Protein AF-A0A7Y0R0W7-F1 (afdb_monomer_lite)

pLDDT: mean 93.33, std 4.39, range [67.12, 98.31]

Organism: Vibrio alginolyticus (NCBI:txid663)

Sequence (126 aa):
GLKTFTANTIAANGDDEQTRADIAYAFEEAVCATLAIKCKRALEQTGMKRIVIAGGVSANRRLRAELEKLAKKIGGEVYYPRTEFCTDNGAMIAYAGMQRLKNGEVADMSVEARPRWPIDQLTPIA

Structure (mmCIF, N/CA/C/O backbone):
data_AF-A0A7Y0R0W7-F1
#
_entry.id   AF-A0A7Y0R0W7-F1
#
loop_
_atom_site.group_PDB
_atom_site.id
_atom_site.type_symbol
_atom_site.label_atom_id
_atom_site.label_alt_id
_atom_site.label_comp_id
_atom_site.label_asym_id
_atom_site.label_entity_id
_atom_site.label_seq_id
_atom_site.pdbx_PDB_ins_code
_atom_site.Cartn_x
_atom_site.Cartn_y
_atom_site.Cartn_z
_atom_site.occupancy
_atom_site.B_iso_or_equiv
_atom_site.auth_seq_id
_atom_site.auth_comp_id
_atom_site.auth_asym_id
_atom_site.auth_atom_id
_atom_site.pdbx_PDB_model_num
ATOM 1 N N . GLY A 1 1 ? 2.418 8.600 -16.067 1.00 91.62 1 GLY A N 1
ATOM 2 C CA . GLY A 1 1 ? 3.516 8.993 -15.164 1.00 91.62 1 GLY A CA 1
ATOM 3 C C . GLY A 1 1 ? 4.546 7.890 -15.115 1.00 91.62 1 GLY A C 1
ATOM 4 O O . GLY A 1 1 ? 5.102 7.588 -16.157 1.00 91.62 1 GLY A O 1
ATOM 5 N N . LEU A 1 2 ? 4.727 7.230 -13.965 1.00 95.38 2 LEU A N 1
ATOM 6 C CA . LEU A 1 2 ? 5.771 6.210 -13.781 1.00 95.38 2 LEU A CA 1
ATOM 7 C C . LEU A 1 2 ? 5.723 5.080 -14.822 1.00 95.38 2 LEU A C 1
ATOM 9 O O . LEU A 1 2 ? 6.714 4.847 -15.491 1.00 95.38 2 LEU A O 1
ATOM 13 N N . LYS A 1 3 ? 4.556 4.458 -15.046 1.00 95.50 3 LYS A N 1
ATOM 14 C CA . LYS A 1 3 ? 4.403 3.395 -16.062 1.00 95.50 3 LYS A CA 1
ATOM 15 C C . LYS A 1 3 ? 4.783 3.857 -17.475 1.00 95.50 3 LYS A C 1
ATOM 17 O O . LYS A 1 3 ? 5.425 3.120 -18.206 1.00 95.50 3 LYS A O 1
ATOM 22 N N . THR A 1 4 ? 4.395 5.081 -17.839 1.00 97.31 4 THR A N 1
ATOM 23 C CA . THR A 1 4 ? 4.735 5.696 -19.133 1.00 97.31 4 THR A CA 1
ATOM 24 C C . THR A 1 4 ? 6.238 5.913 -19.255 1.00 97.31 4 THR A C 1
ATOM 26 O O . THR A 1 4 ? 6.820 5.587 -20.278 1.00 97.31 4 THR A O 1
ATOM 29 N N . PHE A 1 5 ? 6.868 6.429 -18.196 1.00 97.00 5 PHE A N 1
ATOM 30 C CA . PHE A 1 5 ? 8.310 6.634 -18.167 1.00 97.00 5 PHE A CA 1
ATOM 31 C C . PHE A 1 5 ? 9.051 5.301 -18.293 1.00 97.00 5 PHE A C 1
ATOM 33 O O . PHE A 1 5 ? 9.889 5.173 -19.169 1.00 97.00 5 PHE A O 1
ATOM 40 N N . THR A 1 6 ? 8.663 4.285 -17.518 1.00 97.31 6 THR A N 1
ATOM 41 C CA . THR A 1 6 ? 9.232 2.933 -17.610 1.00 97.31 6 THR A CA 1
ATOM 42 C C . THR A 1 6 ? 9.080 2.335 -19.006 1.00 97.31 6 THR A C 1
ATOM 44 O O . THR A 1 6 ? 10.047 1.800 -19.531 1.00 97.31 6 THR A O 1
ATOM 47 N N . ALA A 1 7 ? 7.909 2.463 -19.640 1.00 97.12 7 ALA A N 1
ATOM 48 C CA . ALA A 1 7 ? 7.701 1.987 -21.008 1.00 97.12 7 ALA A CA 1
ATOM 49 C C . ALA A 1 7 ? 8.632 2.690 -22.012 1.00 97.12 7 ALA A C 1
ATOM 51 O O . ALA A 1 7 ? 9.240 2.029 -22.851 1.00 97.12 7 ALA A O 1
ATOM 52 N N . ASN A 1 8 ? 8.800 4.010 -21.885 1.00 97.81 8 ASN A N 1
ATOM 53 C CA . ASN A 1 8 ? 9.728 4.771 -22.720 1.00 97.81 8 ASN A CA 1
ATOM 54 C C . ASN A 1 8 ? 11.190 4.382 -22.455 1.00 97.81 8 ASN A C 1
ATOM 56 O O . ASN A 1 8 ? 11.967 4.285 -23.397 1.00 97.81 8 ASN A O 1
ATOM 60 N N . THR A 1 9 ? 11.569 4.134 -21.196 1.00 97.38 9 THR A N 1
ATOM 61 C CA . THR A 1 9 ? 12.913 3.661 -20.837 1.00 97.38 9 THR A CA 1
ATOM 62 C C . THR A 1 9 ? 13.199 2.301 -21.462 1.00 97.38 9 THR A C 1
ATOM 64 O O . THR A 1 9 ? 14.273 2.127 -22.022 1.00 97.38 9 THR A O 1
ATOM 67 N N . ILE A 1 10 ? 12.241 1.370 -21.433 1.00 97.25 10 ILE A N 1
ATOM 68 C CA . ILE A 1 10 ? 12.378 0.066 -22.097 1.00 97.25 10 ILE A CA 1
ATOM 69 C C . ILE A 1 10 ? 12.574 0.256 -23.606 1.00 97.25 10 ILE A C 1
ATOM 71 O O . ILE A 1 10 ? 13.505 -0.300 -24.170 1.00 97.25 10 ILE A O 1
ATOM 75 N N . ALA A 1 11 ? 11.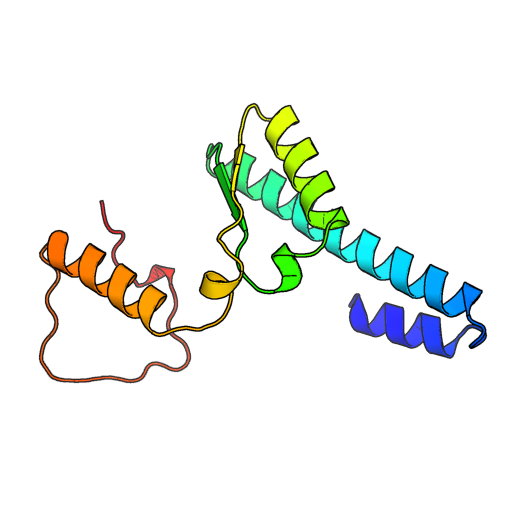749 1.085 -24.252 1.00 97.19 11 ALA A N 1
ATOM 76 C CA . ALA A 1 11 ? 11.836 1.317 -25.695 1.00 97.19 11 ALA A CA 1
ATOM 77 C C . ALA A 1 11 ? 13.130 2.030 -26.141 1.00 97.19 11 ALA A C 1
ATOM 79 O O . ALA A 1 11 ? 13.517 1.919 -27.302 1.00 97.19 11 ALA A O 1
ATOM 80 N N . ALA A 1 12 ? 13.772 2.786 -25.246 1.00 97.38 12 ALA A N 1
ATOM 81 C CA . ALA A 1 12 ? 14.965 3.580 -25.540 1.00 97.38 12 ALA A CA 1
ATOM 82 C C . ALA A 1 12 ? 16.297 2.869 -25.232 1.00 97.38 12 ALA A C 1
ATOM 84 O O . ALA A 1 12 ? 17.349 3.439 -25.513 1.00 97.38 12 ALA A O 1
ATOM 85 N N . ASN A 1 13 ? 16.276 1.673 -24.637 1.00 96.50 13 ASN A N 1
ATOM 86 C CA . ASN A 1 13 ? 17.476 0.928 -24.243 1.00 96.50 13 ASN A CA 1
ATOM 87 C C . ASN A 1 13 ? 17.504 -0.474 -24.883 1.00 96.50 13 ASN A C 1
ATOM 89 O O . ASN A 1 13 ? 16.570 -0.869 -25.578 1.00 96.50 13 ASN A O 1
ATOM 93 N N . GLY A 1 14 ? 18.603 -1.208 -24.680 1.00 93.38 14 GLY A N 1
ATOM 94 C CA . GLY A 1 14 ? 18.726 -2.603 -25.117 1.00 93.38 14 GLY A CA 1
ATOM 95 C C . GLY A 1 14 ? 17.792 -3.557 -24.359 1.00 93.38 14 GLY A C 1
ATOM 96 O O . GLY A 1 14 ? 17.248 -3.210 -23.314 1.00 93.38 14 GLY A O 1
ATOM 97 N N . ASP A 1 15 ? 17.625 -4.774 -24.880 1.00 95.00 15 ASP A N 1
ATOM 98 C CA . ASP A 1 15 ? 16.780 -5.830 -24.283 1.00 95.00 15 ASP A CA 1
ATOM 99 C C . ASP A 1 15 ? 17.609 -6.983 -23.681 1.00 95.00 15 ASP A C 1
ATOM 101 O O . ASP A 1 15 ? 17.170 -8.131 -23.596 1.00 95.00 15 ASP A O 1
ATOM 105 N N . ASP A 1 16 ? 18.851 -6.701 -23.282 1.00 97.88 16 ASP A N 1
ATOM 106 C CA . ASP A 1 16 ? 19.672 -7.673 -22.566 1.00 97.88 16 ASP A CA 1
ATOM 107 C C . ASP A 1 16 ? 19.210 -7.842 -21.105 1.00 97.88 16 ASP A C 1
ATOM 109 O O . ASP A 1 16 ? 18.492 -7.015 -20.534 1.00 97.88 16 ASP A O 1
ATOM 113 N N . GLU A 1 17 ? 19.617 -8.952 -20.489 1.00 98.06 17 GLU A N 1
ATOM 114 C CA . GLU A 1 17 ? 19.186 -9.326 -19.139 1.00 98.06 17 GLU A CA 1
ATOM 115 C C . GLU A 1 17 ? 19.561 -8.280 -18.079 1.00 98.06 17 GLU A C 1
ATOM 117 O O . GLU A 1 17 ? 18.750 -7.992 -17.195 1.00 98.06 17 GLU A O 1
ATOM 122 N N . GLN A 1 18 ? 20.745 -7.669 -18.194 1.00 98.12 18 GLN A N 1
ATOM 123 C CA . GLN A 1 18 ? 21.215 -6.662 -17.246 1.00 98.12 18 GLN A CA 1
ATOM 124 C C . GLN A 1 18 ? 20.379 -5.387 -17.362 1.00 98.12 18 GLN A C 1
ATOM 126 O O . GLN A 1 18 ? 19.861 -4.900 -16.356 1.00 98.12 18 GLN A O 1
ATOM 131 N N . THR A 1 19 ? 20.145 -4.906 -18.585 1.00 98.06 19 THR A N 1
ATOM 132 C CA . THR A 1 19 ? 19.290 -3.736 -18.819 1.00 98.06 19 THR A CA 1
ATOM 133 C C . THR A 1 19 ? 17.875 -3.952 -18.270 1.00 98.06 19 THR A C 1
ATOM 135 O O . THR A 1 19 ? 17.314 -3.073 -17.608 1.00 98.06 19 THR A O 1
ATOM 138 N N . ARG A 1 20 ? 17.293 -5.143 -18.464 1.00 98.00 20 ARG A N 1
ATOM 139 C CA . ARG A 1 20 ? 15.973 -5.485 -17.903 1.00 98.00 20 ARG A CA 1
ATOM 140 C C . ARG A 1 20 ? 15.977 -5.489 -16.374 1.00 98.00 20 ARG A C 1
ATOM 142 O O . ARG A 1 20 ? 15.022 -4.990 -15.770 1.00 98.00 20 ARG A O 1
ATOM 149 N N . ALA A 1 21 ? 17.024 -6.034 -15.755 1.00 98.31 21 ALA A N 1
ATOM 150 C CA . ALA A 1 21 ? 17.176 -6.056 -14.304 1.00 98.31 21 ALA A CA 1
ATOM 151 C C . ALA A 1 21 ? 17.290 -4.637 -13.724 1.00 98.31 21 ALA A C 1
ATOM 153 O O . ALA A 1 21 ? 16.599 -4.321 -12.752 1.00 98.31 21 ALA A O 1
ATOM 154 N N . ASP A 1 22 ? 18.072 -3.764 -14.360 1.00 98.31 22 ASP A N 1
ATOM 155 C CA . ASP A 1 22 ? 18.271 -2.380 -13.923 1.00 98.31 22 ASP A CA 1
ATOM 156 C C . ASP A 1 22 ? 16.981 -1.558 -14.021 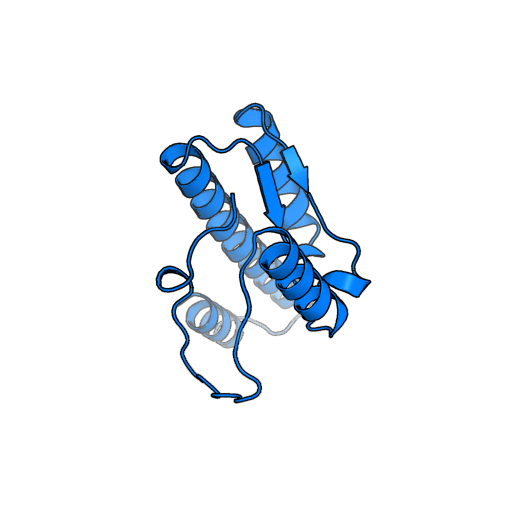1.00 98.31 22 ASP A C 1
ATOM 158 O O . ASP A 1 22 ? 16.610 -0.847 -13.080 1.00 98.31 22 ASP A O 1
ATOM 162 N N . ILE A 1 23 ? 16.231 -1.707 -15.118 1.00 98.19 23 ILE A N 1
ATOM 163 C CA . ILE A 1 23 ? 14.932 -1.039 -15.281 1.00 98.19 23 ILE A CA 1
ATOM 164 C C . ILE A 1 23 ? 13.923 -1.548 -14.241 1.00 98.19 23 ILE A C 1
ATOM 166 O O . ILE A 1 23 ? 13.199 -0.746 -13.640 1.00 98.19 23 ILE A O 1
ATOM 170 N N . ALA A 1 24 ? 13.865 -2.863 -14.005 1.00 97.62 24 ALA A N 1
ATOM 171 C CA . ALA A 1 24 ? 12.969 -3.453 -13.011 1.00 97.62 24 ALA A CA 1
ATOM 172 C C . ALA A 1 24 ? 13.301 -2.974 -11.590 1.00 97.62 24 ALA A C 1
ATOM 174 O O . ALA A 1 24 ? 12.396 -2.597 -10.838 1.00 97.62 24 ALA A O 1
ATOM 175 N N . TYR A 1 25 ? 14.590 -2.927 -11.249 1.00 97.75 25 TYR A N 1
ATOM 176 C CA . TYR A 1 25 ? 15.085 -2.400 -9.982 1.00 97.75 25 TYR A CA 1
ATOM 177 C C . TYR A 1 25 ? 14.687 -0.933 -9.793 1.00 97.75 25 TYR A C 1
ATOM 179 O O . TYR A 1 25 ? 14.080 -0.583 -8.777 1.00 97.75 25 TYR A O 1
ATOM 187 N N . ALA A 1 26 ? 14.971 -0.081 -10.783 1.00 97.62 26 ALA A N 1
ATOM 188 C CA . ALA A 1 26 ? 14.669 1.346 -10.715 1.00 97.62 26 ALA A CA 1
ATOM 189 C C . ALA A 1 26 ? 13.158 1.600 -10.583 1.00 97.62 26 ALA A C 1
ATOM 191 O O . ALA A 1 26 ? 12.722 2.483 -9.838 1.00 97.62 26 ALA A O 1
ATOM 192 N N . PHE A 1 27 ? 12.334 0.795 -11.262 1.00 97.75 27 PHE A N 1
ATOM 193 C CA . PHE A 1 27 ? 10.884 0.851 -11.111 1.00 97.75 27 PHE A CA 1
ATOM 194 C C . PHE A 1 27 ? 10.434 0.459 -9.697 1.00 97.75 27 PHE A C 1
ATOM 196 O O . PHE A 1 27 ? 9.667 1.201 -9.076 1.00 97.75 27 PHE A O 1
ATOM 203 N N . GLU A 1 28 ? 10.906 -0.678 -9.174 1.00 97.81 28 GLU A N 1
ATOM 204 C CA . GLU A 1 28 ? 10.573 -1.141 -7.822 1.00 97.81 28 GLU A CA 1
ATOM 205 C C . GLU A 1 28 ? 10.984 -0.105 -6.768 1.00 97.81 28 GLU A C 1
ATOM 207 O O . GLU A 1 28 ? 10.198 0.223 -5.874 1.00 97.81 28 GLU A O 1
ATOM 212 N N . GLU A 1 29 ? 12.185 0.455 -6.902 1.00 97.19 29 GLU A N 1
ATOM 213 C CA . GLU A 1 29 ? 12.705 1.515 -6.046 1.00 97.19 29 GLU A CA 1
ATOM 214 C C . GLU A 1 29 ? 11.800 2.746 -6.042 1.00 97.19 29 GLU A C 1
ATOM 216 O O . GLU A 1 29 ? 11.372 3.190 -4.972 1.00 97.19 29 GLU A O 1
ATOM 221 N N . ALA A 1 30 ? 11.450 3.260 -7.223 1.00 96.88 30 ALA A N 1
ATOM 222 C CA . ALA A 1 30 ? 10.599 4.436 -7.354 1.00 96.88 30 ALA A CA 1
ATOM 223 C C . ALA A 1 30 ? 9.207 4.213 -6.737 1.00 96.88 30 ALA A C 1
ATOM 225 O O . ALA A 1 30 ? 8.680 5.098 -6.048 1.00 96.88 30 ALA A O 1
ATOM 226 N N . VAL A 1 31 ? 8.614 3.029 -6.941 1.00 96.31 31 VAL A N 1
ATOM 227 C CA . VAL A 1 31 ? 7.326 2.657 -6.334 1.00 96.31 31 VAL A CA 1
ATOM 228 C C . VAL A 1 31 ? 7.445 2.590 -4.812 1.00 96.31 31 VAL A C 1
ATOM 230 O O . VAL A 1 31 ? 6.660 3.240 -4.114 1.00 96.31 31 VAL A O 1
ATOM 233 N N . CYS A 1 32 ? 8.425 1.848 -4.289 1.00 96.56 32 CYS A N 1
ATOM 234 C CA . CYS A 1 32 ? 8.597 1.650 -2.849 1.00 96.56 32 CYS A CA 1
ATOM 235 C C . CYS A 1 32 ? 8.876 2.970 -2.124 1.00 96.56 32 CYS A C 1
ATOM 237 O O . CYS A 1 32 ? 8.226 3.263 -1.119 1.00 96.56 32 CYS A O 1
ATOM 239 N N . ALA A 1 33 ? 9.772 3.802 -2.663 1.00 95.44 33 ALA A N 1
ATOM 240 C CA . ALA A 1 33 ? 10.093 5.109 -2.097 1.00 95.44 33 ALA A CA 1
ATOM 241 C C . ALA A 1 33 ? 8.865 6.032 -2.071 1.00 95.44 33 ALA A C 1
ATOM 243 O O . ALA A 1 33 ? 8.578 6.672 -1.056 1.00 95.44 33 ALA A O 1
ATOM 244 N N . THR A 1 34 ? 8.086 6.059 -3.158 1.00 96.12 34 THR A N 1
ATOM 245 C CA . THR A 1 34 ? 6.860 6.867 -3.232 1.00 96.12 34 THR A CA 1
ATOM 246 C C . THR A 1 34 ? 5.835 6.432 -2.184 1.00 96.12 34 THR A C 1
ATOM 248 O O . THR A 1 34 ? 5.238 7.284 -1.519 1.00 96.12 34 THR A O 1
ATOM 251 N N . LEU A 1 35 ? 5.626 5.122 -2.021 1.00 95.56 35 LEU A N 1
ATOM 252 C CA . LEU A 1 35 ? 4.713 4.580 -1.012 1.00 95.56 35 LEU A CA 1
ATOM 253 C C . LEU A 1 35 ? 5.189 4.921 0.404 1.00 95.56 35 LEU A C 1
ATOM 255 O O . LEU A 1 35 ? 4.406 5.459 1.185 1.00 95.56 35 LEU A O 1
ATOM 259 N N . ALA A 1 36 ? 6.472 4.711 0.708 1.00 94.81 36 ALA A N 1
ATOM 260 C CA . ALA A 1 36 ? 7.043 5.020 2.017 1.00 94.81 36 ALA A CA 1
ATOM 261 C C . ALA A 1 36 ? 6.896 6.509 2.385 1.00 94.81 36 ALA A C 1
ATOM 263 O O . ALA A 1 36 ? 6.484 6.830 3.500 1.00 94.81 36 ALA A O 1
ATOM 264 N N . ILE A 1 37 ? 7.146 7.430 1.444 1.00 95.44 37 ILE A N 1
ATOM 265 C CA . ILE A 1 37 ? 6.971 8.877 1.666 1.00 95.44 37 ILE A CA 1
ATOM 266 C C . ILE A 1 37 ? 5.507 9.221 1.968 1.00 95.44 37 ILE A C 1
ATOM 268 O O . ILE A 1 37 ? 5.234 10.030 2.856 1.00 95.44 37 ILE A O 1
ATOM 272 N N . LYS A 1 38 ? 4.554 8.618 1.250 1.00 96.38 38 LYS A N 1
ATOM 273 C CA . LYS A 1 38 ? 3.123 8.855 1.489 1.00 96.38 38 LYS A CA 1
ATOM 274 C C . LYS A 1 38 ? 2.668 8.286 2.833 1.00 96.38 38 LYS A C 1
ATOM 276 O O . LYS A 1 38 ? 1.972 8.986 3.561 1.00 96.38 38 LYS A O 1
ATOM 281 N N . CYS A 1 39 ? 3.110 7.080 3.189 1.00 95.69 39 CYS A N 1
ATOM 282 C CA . CYS A 1 39 ? 2.851 6.492 4.503 1.00 95.69 39 CYS A CA 1
ATOM 283 C C . CYS A 1 39 ? 3.408 7.372 5.625 1.00 95.69 39 CYS A C 1
ATOM 285 O O . CYS A 1 39 ? 2.691 7.656 6.579 1.00 95.69 39 CYS A O 1
ATOM 287 N N . LYS A 1 40 ? 4.641 7.876 5.482 1.00 94.56 40 LYS A N 1
ATOM 288 C CA . LYS A 1 40 ? 5.243 8.809 6.443 1.00 94.56 40 LYS A CA 1
ATOM 289 C C . LYS A 1 40 ? 4.358 10.037 6.659 1.00 94.56 40 LYS A C 1
ATOM 291 O O . LYS A 1 40 ? 4.003 10.332 7.794 1.00 94.56 40 LYS A O 1
ATOM 296 N N . ARG A 1 41 ? 3.970 10.713 5.572 1.00 96.06 41 ARG A N 1
ATOM 297 C CA . ARG A 1 41 ? 3.115 11.910 5.635 1.00 96.06 41 ARG A CA 1
ATOM 298 C C . ARG A 1 41 ? 1.776 11.618 6.312 1.00 96.06 41 ARG A C 1
ATOM 300 O O . ARG A 1 41 ? 1.328 12.416 7.123 1.00 96.06 41 ARG A O 1
ATOM 307 N N . ALA A 1 42 ? 1.159 10.475 6.012 1.00 95.38 42 ALA A N 1
ATOM 308 C CA . ALA A 1 42 ? -0.102 10.074 6.633 1.00 95.38 42 ALA A CA 1
ATOM 309 C C . ALA A 1 42 ? 0.042 9.832 8.147 1.00 95.38 42 ALA A C 1
ATOM 311 O O . ALA A 1 42 ? -0.830 10.230 8.916 1.00 95.38 42 ALA A O 1
ATOM 312 N N . LEU A 1 43 ? 1.146 9.228 8.595 1.00 94.69 43 LEU A N 1
ATOM 313 C CA . LEU A 1 43 ? 1.414 9.010 10.023 1.00 94.69 43 LEU A CA 1
ATOM 314 C C . LEU A 1 43 ? 1.665 10.331 10.755 1.00 94.69 43 LEU A C 1
ATOM 316 O O . LEU A 1 43 ? 1.130 10.536 11.838 1.00 94.69 43 LEU A O 1
ATOM 320 N N . GLU A 1 44 ? 2.413 11.249 10.140 1.00 93.50 44 GLU A N 1
ATOM 321 C CA . GLU A 1 44 ? 2.644 12.594 10.684 1.00 93.50 44 GLU A CA 1
ATOM 322 C C . GLU A 1 44 ? 1.337 13.394 10.798 1.00 9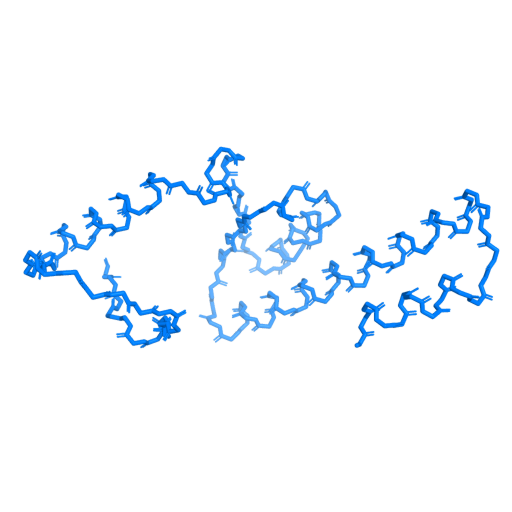3.50 44 GLU A C 1
ATOM 324 O O . GLU A 1 44 ? 1.125 14.078 11.794 1.00 93.50 44 GLU A O 1
ATOM 329 N N . GLN A 1 45 ? 0.440 13.279 9.813 1.00 96.19 45 GLN A N 1
ATOM 330 C CA . GLN A 1 45 ? -0.850 13.982 9.804 1.00 96.19 45 GLN A CA 1
ATOM 331 C C . GLN A 1 45 ? -1.865 13.404 10.794 1.00 96.19 45 GLN A C 1
ATOM 333 O O . GLN A 1 45 ? -2.635 14.153 11.386 1.00 96.19 45 GLN A O 1
ATOM 338 N N . THR A 1 46 ? -1.899 12.081 10.954 1.00 94.94 46 THR A N 1
ATOM 339 C CA . THR A 1 46 ? -2.894 11.402 11.804 1.00 94.94 46 THR A CA 1
ATOM 340 C C . THR A 1 46 ? -2.414 11.179 13.237 1.00 94.94 46 THR A C 1
ATOM 342 O O . THR A 1 46 ? -3.222 10.863 14.106 1.00 94.94 46 THR A O 1
ATOM 345 N N . GLY A 1 47 ? -1.106 11.278 13.492 1.00 94.94 47 GLY A N 1
ATOM 346 C CA . GLY A 1 47 ? -0.493 10.907 14.770 1.00 94.94 47 GLY A CA 1
ATOM 347 C C . GLY A 1 47 ? -0.514 9.400 15.058 1.00 94.94 47 GLY A C 1
ATOM 348 O O . GLY A 1 47 ? -0.140 8.974 16.153 1.00 94.94 47 GLY A O 1
ATOM 349 N N . MET A 1 48 ? -0.948 8.573 14.100 1.00 95.50 48 MET A N 1
ATOM 350 C CA . MET A 1 48 ? -0.968 7.122 14.256 1.00 95.50 48 MET A CA 1
ATOM 351 C C . MET A 1 48 ? 0.453 6.552 14.282 1.00 95.50 48 MET A C 1
ATOM 353 O O . MET A 1 48 ? 1.360 7.031 13.606 1.00 95.50 48 MET A O 1
ATOM 357 N N . LYS A 1 49 ? 0.630 5.468 15.041 1.00 95.12 49 LYS A N 1
ATOM 358 C CA . LYS A 1 49 ? 1.909 4.746 15.166 1.00 95.12 49 LYS A CA 1
ATOM 359 C C . LYS A 1 49 ? 1.894 3.363 14.527 1.00 95.12 49 LYS A C 1
ATOM 361 O O . LYS A 1 49 ? 2.862 2.624 14.649 1.00 95.12 49 LYS A O 1
ATOM 366 N N . ARG A 1 50 ? 0.796 2.983 13.879 1.00 95.25 50 ARG A N 1
ATOM 367 C CA . ARG A 1 50 ? 0.628 1.656 13.286 1.00 95.25 50 ARG A CA 1
ATOM 368 C C . ARG A 1 50 ? 0.328 1.790 11.806 1.00 95.25 50 ARG A C 1
ATOM 370 O O . ARG A 1 50 ? -0.566 2.540 11.426 1.00 95.25 50 ARG A O 1
ATOM 377 N N . ILE A 1 51 ? 1.051 1.031 10.995 1.00 94.81 51 ILE A N 1
ATOM 378 C CA . ILE A 1 51 ? 0.756 0.839 9.576 1.00 94.81 51 ILE A CA 1
ATOM 379 C C . ILE A 1 51 ? 0.312 -0.608 9.398 1.00 94.81 51 ILE A C 1
ATOM 381 O O . ILE A 1 51 ? 1.008 -1.526 9.824 1.00 94.81 51 ILE A O 1
ATOM 385 N N . VAL A 1 52 ? -0.815 -0.820 8.730 1.00 94.12 52 VAL A N 1
ATOM 386 C CA . VAL A 1 52 ? -1.207 -2.144 8.238 1.00 94.12 52 VAL A CA 1
ATOM 387 C C . VAL A 1 52 ? -1.120 -2.109 6.721 1.00 94.12 52 VAL A C 1
ATOM 389 O O . VAL A 1 52 ? -1.713 -1.233 6.094 1.00 94.12 52 VAL A O 1
ATOM 392 N N . ILE A 1 53 ? -0.381 -3.044 6.126 1.00 92.00 53 ILE A N 1
ATOM 393 C CA . ILE A 1 53 ? -0.280 -3.166 4.670 1.00 92.00 53 ILE A CA 1
ATOM 394 C C . ILE A 1 53 ? -0.782 -4.539 4.223 1.00 92.00 53 ILE A C 1
ATOM 396 O O . ILE A 1 53 ? -0.181 -5.574 4.499 1.00 92.00 53 ILE A O 1
ATOM 400 N N . ALA A 1 54 ? -1.915 -4.520 3.527 1.00 90.06 54 ALA A N 1
ATOM 401 C CA . ALA A 1 54 ? -2.560 -5.683 2.929 1.00 90.06 54 ALA A CA 1
ATOM 402 C C . ALA A 1 54 ? -2.446 -5.636 1.392 1.00 90.06 54 ALA A C 1
ATOM 404 O O . ALA A 1 54 ? -1.950 -4.661 0.823 1.00 90.06 54 ALA A O 1
ATOM 405 N N . GLY A 1 55 ? -2.905 -6.688 0.710 1.00 86.56 55 GLY A N 1
ATOM 406 C CA . GLY A 1 55 ? -2.849 -6.798 -0.752 1.00 86.56 55 GLY A CA 1
ATOM 407 C C . GLY A 1 55 ? -1.587 -7.496 -1.264 1.00 86.56 55 GLY A C 1
ATOM 408 O O . GLY A 1 55 ? -0.592 -7.620 -0.551 1.00 86.56 55 GLY A O 1
ATOM 409 N N . GLY A 1 56 ? -1.598 -7.949 -2.521 1.00 84.25 56 GLY A N 1
ATOM 410 C CA . GLY A 1 56 ? -0.496 -8.744 -3.090 1.00 84.25 56 GLY A CA 1
ATOM 411 C C . GLY A 1 56 ? 0.866 -8.033 -3.090 1.00 84.25 56 GLY A C 1
ATOM 412 O O . GLY A 1 56 ? 1.892 -8.649 -2.810 1.00 84.25 56 GLY A O 1
ATOM 413 N N . VAL A 1 57 ? 0.883 -6.712 -3.301 1.00 88.75 57 VAL A N 1
ATOM 414 C CA . VAL A 1 57 ? 2.121 -5.904 -3.300 1.00 88.75 57 VAL A CA 1
ATOM 415 C C . VAL A 1 57 ? 2.786 -5.868 -1.916 1.00 88.75 57 VAL A C 1
ATOM 417 O O . VAL A 1 57 ? 3.998 -5.687 -1.825 1.00 88.75 57 VAL A O 1
ATOM 420 N N . SER A 1 58 ? 2.041 -6.130 -0.834 1.00 86.50 58 SER A N 1
ATOM 421 C CA . SER A 1 58 ? 2.599 -6.229 0.524 1.00 86.50 58 SER A CA 1
ATOM 422 C C . SER A 1 58 ? 3.626 -7.358 0.683 1.00 86.50 58 SER A C 1
ATOM 424 O O . SER A 1 58 ? 4.387 -7.356 1.650 1.00 86.50 58 SER A O 1
ATOM 426 N N . ALA A 1 59 ? 3.682 -8.327 -0.238 1.00 88.56 59 ALA A N 1
ATOM 427 C CA . ALA A 1 59 ? 4.698 -9.381 -0.250 1.00 88.56 59 ALA A CA 1
ATOM 428 C C . ALA A 1 59 ? 6.087 -8.883 -0.702 1.00 88.56 59 ALA A C 1
ATOM 430 O O . ALA A 1 59 ? 7.082 -9.587 -0.516 1.00 88.56 59 ALA A O 1
ATOM 431 N N . ASN A 1 60 ? 6.176 -7.676 -1.271 1.00 94.31 60 ASN A N 1
ATOM 432 C CA . ASN A 1 60 ? 7.421 -7.104 -1.767 1.00 94.31 60 ASN A CA 1
ATOM 433 C C . ASN A 1 60 ? 8.414 -6.814 -0.627 1.00 94.31 60 ASN A C 1
ATOM 435 O O . ASN A 1 60 ? 8.170 -5.960 0.224 1.00 94.31 60 ASN A O 1
ATOM 439 N N . ARG A 1 61 ? 9.562 -7.502 -0.622 1.00 94.88 61 ARG A N 1
ATOM 440 C CA . ARG A 1 61 ? 10.554 -7.416 0.465 1.00 94.88 61 ARG A CA 1
ATOM 441 C C . ARG A 1 61 ? 11.181 -6.026 0.606 1.00 94.88 61 ARG A C 1
ATOM 443 O O . ARG A 1 61 ? 11.416 -5.597 1.733 1.00 94.88 61 ARG A O 1
ATOM 450 N N . ARG A 1 62 ? 11.423 -5.317 -0.503 1.00 96.00 62 ARG A N 1
ATOM 451 C CA . ARG A 1 62 ? 11.965 -3.949 -0.482 1.00 96.00 62 ARG A CA 1
ATOM 452 C C . ARG A 1 62 ? 10.982 -2.994 0.189 1.00 96.00 62 ARG A C 1
ATOM 454 O O . ARG A 1 62 ? 11.372 -2.264 1.096 1.00 96.00 62 ARG A O 1
ATOM 461 N N . LEU A 1 63 ? 9.705 -3.059 -0.185 1.00 96.12 63 LEU A N 1
ATOM 462 C CA . LEU A 1 63 ? 8.651 -2.263 0.441 1.00 96.12 63 LEU A CA 1
ATOM 463 C C . LEU A 1 63 ? 8.568 -2.530 1.948 1.00 96.12 63 LEU A C 1
ATOM 465 O O . LEU A 1 63 ? 8.485 -1.579 2.726 1.00 96.12 63 LEU A O 1
ATOM 469 N N . ARG A 1 64 ? 8.645 -3.802 2.366 1.00 95.38 64 ARG A N 1
ATOM 470 C CA . ARG A 1 64 ? 8.645 -4.156 3.794 1.00 95.38 64 ARG A CA 1
ATOM 471 C C . ARG A 1 64 ? 9.807 -3.520 4.544 1.00 95.38 64 ARG A C 1
ATOM 473 O O . ARG A 1 64 ? 9.590 -2.863 5.558 1.00 95.38 64 ARG A O 1
ATOM 480 N N . ALA A 1 65 ? 11.019 -3.665 4.011 1.00 95.69 65 ALA A N 1
ATOM 481 C CA . ALA A 1 65 ? 12.220 -3.110 4.621 1.00 95.69 65 ALA A CA 1
ATOM 482 C C . ALA A 1 65 ? 12.144 -1.577 4.755 1.00 95.69 65 ALA A C 1
ATOM 484 O O . ALA A 1 65 ? 12.521 -1.029 5.791 1.00 95.69 65 ALA A O 1
ATOM 485 N N . GLU A 1 66 ? 11.628 -0.876 3.742 1.00 96.12 66 GLU A N 1
ATOM 486 C CA . GLU A 1 66 ? 11.470 0.582 3.788 1.00 96.12 66 GLU A CA 1
ATOM 487 C C . GLU A 1 66 ? 10.417 1.031 4.813 1.00 96.12 66 GLU A C 1
ATOM 489 O O . GLU A 1 66 ? 10.658 1.972 5.576 1.00 96.12 66 GLU A O 1
ATOM 494 N N . LEU A 1 67 ? 9.279 0.336 4.903 1.00 95.81 67 LEU A N 1
ATOM 495 C CA . LEU A 1 67 ? 8.245 0.649 5.894 1.00 95.81 67 LEU A CA 1
ATOM 496 C C . LEU A 1 67 ? 8.679 0.307 7.324 1.00 95.81 67 LEU A C 1
ATOM 498 O O . LEU A 1 67 ? 8.374 1.061 8.244 1.00 95.81 67 LEU A O 1
ATOM 502 N N . GLU A 1 68 ? 9.436 -0.771 7.528 1.00 95.00 68 GLU A N 1
ATOM 503 C CA . GLU A 1 68 ? 10.012 -1.105 8.836 1.00 95.00 68 GLU A CA 1
ATOM 504 C C . GLU A 1 68 ? 11.019 -0.049 9.303 1.00 95.00 68 GLU A C 1
ATOM 506 O O . GLU A 1 68 ? 10.984 0.375 10.462 1.00 95.00 68 GLU A O 1
ATOM 511 N N . LYS A 1 69 ? 11.896 0.428 8.407 1.00 95.12 69 LYS A N 1
ATOM 512 C CA . LYS A 1 69 ? 12.806 1.549 8.703 1.00 95.12 69 LYS A CA 1
ATOM 513 C C . LYS A 1 69 ? 12.024 2.806 9.075 1.00 95.12 69 LYS A C 1
ATOM 515 O O . LYS A 1 69 ? 12.402 3.500 10.019 1.00 95.12 69 LYS A O 1
ATOM 520 N N . LEU A 1 70 ? 10.953 3.107 8.340 1.00 94.31 70 LEU A N 1
ATOM 521 C CA . LEU A 1 70 ? 10.080 4.242 8.625 1.00 94.31 70 LEU A CA 1
ATOM 522 C C . LEU A 1 70 ? 9.425 4.112 10.006 1.00 94.31 70 LEU A C 1
ATOM 524 O O . LEU A 1 70 ? 9.520 5.043 10.803 1.00 94.31 70 LEU A O 1
ATOM 528 N N . ALA A 1 71 ? 8.812 2.966 10.303 1.00 92.81 71 ALA A N 1
ATOM 529 C CA . ALA A 1 71 ? 8.137 2.715 11.571 1.00 92.81 71 ALA A CA 1
ATOM 530 C C . ALA A 1 71 ? 9.093 2.835 12.764 1.00 92.81 71 ALA A C 1
ATOM 532 O O . ALA A 1 71 ? 8.780 3.535 13.726 1.00 92.81 71 ALA A O 1
ATOM 533 N N . LYS A 1 72 ? 10.310 2.278 12.663 1.00 92.88 72 LYS A N 1
ATOM 534 C CA . LYS A 1 72 ? 11.348 2.441 13.696 1.00 92.88 72 LYS A CA 1
ATOM 535 C C . LYS A 1 72 ? 11.685 3.910 13.958 1.00 92.88 72 LYS A C 1
ATOM 537 O O . LYS A 1 72 ? 11.789 4.306 15.114 1.00 92.88 72 LYS A O 1
ATOM 542 N N . LYS A 1 73 ? 11.816 4.732 12.908 1.00 91.81 73 LYS A N 1
ATOM 543 C CA . LYS A 1 73 ? 12.134 6.168 13.043 1.00 91.81 73 LYS A CA 1
ATOM 544 C C . LYS A 1 73 ? 11.055 6.959 13.784 1.00 91.81 73 LYS A C 1
ATOM 546 O O . LYS A 1 73 ? 11.389 7.935 14.444 1.00 91.81 73 LYS A O 1
ATOM 551 N N . ILE A 1 74 ? 9.791 6.555 13.674 1.00 89.06 74 ILE A N 1
ATOM 552 C CA . ILE A 1 74 ? 8.659 7.239 14.319 1.00 89.06 74 ILE A CA 1
ATOM 553 C C . ILE A 1 74 ? 8.214 6.570 15.632 1.00 89.06 74 ILE A C 1
ATOM 555 O O . ILE A 1 74 ? 7.217 6.982 16.223 1.00 89.06 74 ILE A O 1
ATOM 559 N N . GLY A 1 75 ? 8.921 5.527 16.086 1.00 92.62 75 GLY A N 1
ATOM 560 C CA . GLY A 1 75 ? 8.532 4.742 17.262 1.00 92.62 75 GLY A CA 1
ATOM 561 C C . GLY A 1 75 ? 7.191 4.020 17.087 1.00 92.62 75 GLY A C 1
ATOM 562 O O . GLY A 1 75 ? 6.380 3.999 18.014 1.00 92.62 75 GLY A O 1
ATOM 563 N N . GLY A 1 76 ? 6.937 3.505 15.884 1.00 92.81 76 GLY A N 1
ATOM 564 C CA . GLY A 1 76 ? 5.727 2.786 15.500 1.00 92.81 76 GLY A CA 1
ATOM 565 C C . GLY A 1 76 ? 5.989 1.358 15.019 1.00 92.81 76 GLY A C 1
ATOM 566 O O . GLY A 1 76 ? 7.113 0.859 15.063 1.00 92.81 76 GLY A O 1
ATOM 567 N N . GLU A 1 77 ? 4.937 0.713 14.522 1.00 95.62 77 GLU A N 1
ATOM 568 C CA . GLU A 1 77 ? 4.919 -0.696 14.118 1.00 95.62 77 GLU A CA 1
ATOM 569 C C . GLU A 1 77 ? 4.287 -0.876 12.729 1.00 95.62 77 GLU A C 1
ATOM 571 O O . GLU A 1 77 ? 3.380 -0.133 12.337 1.00 95.62 77 GLU A O 1
ATOM 576 N N . VAL A 1 78 ? 4.751 -1.888 11.987 1.00 95.69 78 VAL A N 1
ATOM 577 C CA . VAL A 1 78 ? 4.160 -2.304 10.705 1.00 95.69 78 VAL A CA 1
ATOM 578 C C . VAL A 1 78 ? 3.630 -3.722 10.833 1.00 95.69 78 VAL A C 1
ATOM 580 O O . VAL A 1 78 ? 4.345 -4.613 11.287 1.00 95.69 78 VAL A O 1
ATOM 583 N N . TYR A 1 79 ? 2.397 -3.935 10.385 1.00 94.94 79 TYR A N 1
ATOM 584 C CA . TYR A 1 79 ? 1.736 -5.233 10.392 1.00 94.94 79 TYR A CA 1
ATOM 585 C C . TYR A 1 79 ? 1.428 -5.699 8.974 1.00 94.94 79 TYR A C 1
ATOM 587 O O . TYR A 1 79 ? 0.974 -4.931 8.120 1.00 94.94 79 TYR A O 1
ATOM 595 N N . TYR A 1 80 ? 1.621 -6.998 8.768 1.00 92.19 80 TYR A N 1
ATOM 596 C CA . TYR A 1 80 ? 1.344 -7.697 7.523 1.00 92.19 80 TYR A CA 1
ATOM 597 C C . TYR A 1 80 ? 0.344 -8.814 7.822 1.00 92.19 80 TYR A C 1
ATOM 599 O O . TYR A 1 80 ? 0.660 -9.696 8.627 1.00 92.19 80 TYR A O 1
ATOM 607 N N . PRO A 1 81 ? -0.854 -8.805 7.218 1.00 88.81 81 PRO A N 1
ATOM 608 C CA . PRO A 1 81 ? -1.776 -9.924 7.338 1.00 88.81 81 PRO A CA 1
ATOM 609 C C . PRO A 1 81 ? -1.164 -11.205 6.758 1.00 88.81 81 PRO A C 1
ATOM 611 O O . PRO A 1 81 ? -0.261 -11.163 5.916 1.00 88.81 81 PRO A O 1
ATOM 614 N N . ARG A 1 82 ? -1.683 -12.365 7.179 1.00 86.88 82 ARG A N 1
ATOM 615 C CA . ARG A 1 82 ? -1.364 -13.633 6.505 1.00 86.88 82 ARG A CA 1
ATOM 616 C C . ARG A 1 82 ? -1.801 -13.544 5.045 1.00 86.88 82 ARG A C 1
ATOM 618 O O . ARG A 1 82 ? -2.861 -12.995 4.756 1.00 86.88 82 ARG A O 1
ATOM 625 N N . THR A 1 83 ? -1.006 -14.116 4.143 1.00 81.81 83 THR A N 1
ATOM 626 C CA . THR A 1 83 ? -1.204 -14.008 2.688 1.00 81.81 83 THR A CA 1
ATOM 627 C C . THR A 1 83 ? -2.608 -14.422 2.240 1.00 81.81 83 THR A C 1
ATOM 629 O O . THR A 1 83 ? -3.181 -13.768 1.376 1.00 81.81 83 THR A O 1
ATOM 632 N N . GLU A 1 84 ? -3.190 -15.443 2.875 1.00 85.25 84 GLU A N 1
ATOM 633 C CA . GLU A 1 84 ? -4.558 -15.926 2.620 1.00 85.25 84 GLU A CA 1
ATOM 634 C C . GLU A 1 84 ? -5.659 -14.875 2.862 1.00 85.25 84 GLU A C 1
ATOM 636 O O . GLU A 1 84 ? -6.733 -14.972 2.276 1.00 85.25 84 GLU A O 1
ATOM 641 N N . PHE A 1 85 ? -5.388 -13.839 3.667 1.00 86.62 85 PHE A N 1
ATOM 642 C CA . PHE A 1 85 ? -6.307 -12.720 3.915 1.00 86.62 85 PHE A CA 1
ATOM 643 C C . PHE A 1 85 ? -5.954 -11.451 3.132 1.00 86.62 85 PHE A C 1
ATOM 645 O O . PHE A 1 85 ? -6.649 -10.446 3.264 1.00 86.62 85 PHE A O 1
ATOM 652 N N . CYS A 1 86 ? -4.878 -11.459 2.340 1.00 85.12 86 CYS A N 1
ATOM 653 C CA . CYS A 1 86 ? -4.464 -10.296 1.552 1.00 85.12 86 CYS A CA 1
ATOM 654 C C . CYS A 1 86 ? -5.203 -10.178 0.211 1.00 85.12 86 CYS A C 1
ATOM 656 O O . CYS A 1 86 ? -5.136 -9.117 -0.406 1.00 85.12 86 CYS A O 1
ATOM 658 N N . THR A 1 87 ? -5.860 -11.238 -0.261 1.00 84.38 87 THR A N 1
ATOM 659 C CA . THR A 1 87 ? -6.694 -11.237 -1.474 1.00 84.38 87 THR A CA 1
ATOM 660 C C . THR A 1 87 ? -8.169 -11.098 -1.126 1.00 84.38 87 THR A C 1
ATOM 662 O O . THR A 1 87 ? -8.566 -11.452 -0.017 1.00 84.38 87 THR A O 1
ATOM 665 N N . ASP A 1 88 ? -8.990 -10.655 -2.079 1.00 88.88 88 ASP A N 1
ATOM 666 C CA . ASP A 1 88 ? -10.434 -10.530 -1.872 1.00 88.88 88 ASP A CA 1
ATOM 667 C C . ASP A 1 88 ? -11.054 -11.882 -1.491 1.00 88.88 88 ASP A C 1
ATOM 669 O O . ASP A 1 88 ? -10.927 -12.870 -2.215 1.00 88.88 88 ASP A O 1
ATOM 673 N N . ASN A 1 89 ? -11.695 -11.942 -0.321 1.00 90.12 89 ASN A N 1
ATOM 674 C CA . ASN A 1 89 ? -12.265 -13.174 0.224 1.00 90.12 89 ASN A CA 1
ATOM 675 C C . ASN A 1 89 ? -13.528 -12.901 1.057 1.00 90.12 89 ASN A C 1
ATOM 677 O O . ASN A 1 89 ? -13.724 -11.808 1.580 1.00 90.12 89 ASN A O 1
ATOM 681 N N . GLY A 1 90 ? -14.388 -13.910 1.225 1.00 94.06 90 GLY A N 1
ATOM 682 C CA . GLY A 1 90 ? -15.623 -13.769 2.009 1.00 94.06 90 GLY A CA 1
ATOM 683 C C . GLY A 1 90 ? -15.393 -13.529 3.507 1.00 94.06 90 GLY A C 1
ATOM 684 O O . GLY A 1 90 ? -16.236 -12.918 4.163 1.00 94.06 90 GLY A O 1
ATOM 685 N N . ALA A 1 91 ? -14.247 -13.949 4.056 1.00 93.88 91 ALA A N 1
ATOM 686 C CA . ALA A 1 91 ? -13.956 -13.795 5.480 1.00 93.88 91 ALA A CA 1
ATOM 687 C C . ALA A 1 91 ? -13.752 -12.323 5.878 1.00 93.88 91 ALA A C 1
ATOM 689 O O . ALA A 1 91 ? -14.204 -11.926 6.950 1.00 93.88 91 ALA A O 1
ATOM 690 N N . MET A 1 92 ? -13.155 -11.489 5.015 1.00 93.25 92 MET A N 1
ATOM 691 C CA . MET A 1 92 ? -13.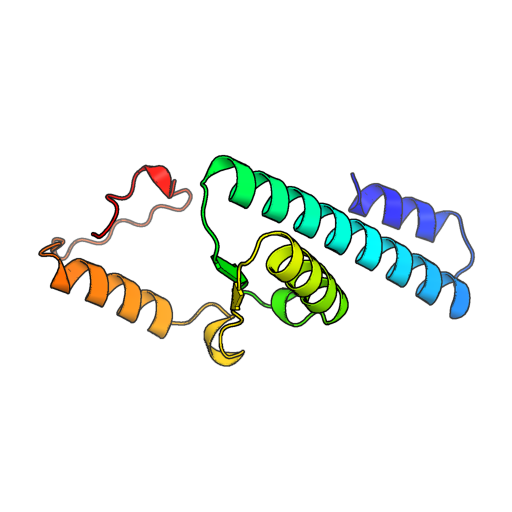003 -10.051 5.291 1.00 93.25 92 MET A CA 1
ATOM 692 C C . MET A 1 92 ? -14.361 -9.334 5.351 1.00 93.25 92 MET A C 1
ATOM 694 O O . MET A 1 92 ? -14.568 -8.475 6.207 1.00 93.25 92 MET A O 1
ATOM 698 N N . ILE A 1 93 ? -15.306 -9.740 4.491 1.00 94.88 93 ILE A N 1
ATOM 699 C CA . ILE A 1 93 ? -16.672 -9.204 4.463 1.00 94.88 93 ILE A CA 1
ATOM 700 C C . ILE A 1 93 ? -17.440 -9.660 5.705 1.00 94.88 93 ILE A C 1
ATOM 702 O O . ILE A 1 93 ? -18.030 -8.833 6.399 1.00 94.88 93 ILE A O 1
ATOM 706 N N . ALA A 1 94 ? -17.369 -10.953 6.035 1.00 95.81 94 ALA A N 1
ATOM 707 C CA . ALA A 1 94 ? -17.999 -11.504 7.230 1.00 95.81 94 ALA A CA 1
ATOM 708 C C . ALA A 1 94 ? -17.464 -10.852 8.516 1.00 95.81 94 ALA A C 1
ATOM 710 O O . ALA A 1 94 ? -18.245 -10.514 9.403 1.00 95.81 94 ALA A O 1
ATOM 711 N N . TYR A 1 95 ? -16.151 -10.618 8.607 1.00 94.88 95 TYR A N 1
ATOM 712 C CA . TYR A 1 95 ? -15.540 -9.947 9.753 1.00 94.88 95 TYR A CA 1
ATOM 713 C C . TYR A 1 95 ? -15.996 -8.489 9.872 1.00 94.88 95 TYR A C 1
ATOM 715 O O . TYR A 1 95 ? -16.416 -8.076 10.950 1.00 94.88 95 TYR A O 1
ATOM 723 N N . ALA A 1 96 ? -15.974 -7.720 8.778 1.00 93.44 96 ALA A N 1
ATOM 724 C CA . ALA A 1 96 ? -16.449 -6.336 8.783 1.00 93.44 96 ALA A CA 1
ATOM 725 C C . ALA A 1 96 ? -17.937 -6.240 9.173 1.00 93.44 96 ALA A C 1
ATOM 727 O O . ALA A 1 96 ? -18.298 -5.412 10.009 1.00 93.44 96 ALA A O 1
ATOM 728 N N . GLY A 1 97 ? -18.783 -7.124 8.631 1.00 93.81 97 GLY A N 1
ATOM 729 C CA . GLY A 1 97 ? -20.200 -7.214 8.992 1.00 93.81 97 GLY A CA 1
ATOM 730 C C . GLY A 1 97 ? -20.414 -7.593 10.459 1.00 93.81 97 GLY A C 1
ATOM 731 O O . GLY A 1 97 ? -21.205 -6.959 11.148 1.00 93.81 97 GLY A O 1
ATOM 732 N N . MET A 1 98 ? -19.654 -8.562 10.975 1.00 95.69 98 MET A N 1
ATOM 733 C CA . MET A 1 98 ? -19.693 -8.956 12.386 1.00 95.69 98 MET A CA 1
ATOM 734 C C . MET A 1 98 ? -19.271 -7.811 13.319 1.00 95.69 98 MET A C 1
ATOM 736 O O . MET A 1 98 ? -19.920 -7.597 14.342 1.00 95.69 98 MET A O 1
ATOM 740 N N . GLN A 1 99 ? -18.235 -7.042 12.961 1.00 95.56 99 GLN A N 1
ATOM 741 C CA . GLN A 1 99 ? -17.817 -5.863 13.728 1.00 95.56 99 GLN A CA 1
ATOM 742 C C . GLN A 1 99 ? -18.917 -4.793 13.773 1.00 95.56 99 GLN A C 1
ATOM 744 O O . GLN A 1 99 ? -19.157 -4.226 14.838 1.00 95.56 99 GLN A O 1
ATOM 749 N N . ARG A 1 100 ? -19.615 -4.550 12.655 1.00 93.69 100 ARG A N 1
ATOM 750 C CA . ARG A 1 100 ? -20.760 -3.624 12.589 1.00 93.69 100 ARG A CA 1
ATOM 751 C C . ARG A 1 100 ? -21.947 -4.121 13.415 1.00 93.69 100 ARG A C 1
ATOM 753 O O . ARG A 1 100 ? -22.446 -3.386 14.262 1.00 93.69 100 ARG A O 1
ATOM 760 N N . LEU A 1 101 ? -22.307 -5.397 13.272 1.00 94.00 101 LEU A N 1
ATOM 761 C CA . LEU A 1 101 ? -23.392 -6.024 14.031 1.00 94.00 101 LEU A CA 1
ATOM 762 C C . LEU A 1 101 ? -23.155 -5.957 15.547 1.00 94.00 101 LEU A C 1
ATOM 764 O O . LEU A 1 101 ? -24.066 -5.633 16.304 1.00 94.00 101 LEU A O 1
ATOM 768 N N . LYS A 1 102 ? -21.918 -6.204 16.003 1.00 94.75 102 LYS A N 1
ATOM 769 C CA . LYS A 1 102 ? -21.542 -6.058 17.422 1.00 94.75 102 LYS A CA 1
ATOM 770 C C . LYS A 1 102 ? -21.686 -4.630 17.950 1.00 94.75 102 LYS A C 1
ATOM 772 O O . LYS A 1 102 ? -21.852 -4.458 19.151 1.00 94.75 102 LYS A O 1
ATOM 777 N N . ASN A 1 103 ? -21.636 -3.636 17.068 1.00 93.50 103 ASN A N 1
ATOM 778 C CA . ASN A 1 103 ? -21.829 -2.224 17.389 1.00 93.50 103 ASN A CA 1
ATOM 779 C C . ASN A 1 103 ? -23.274 -1.752 17.148 1.00 93.50 103 ASN A C 1
ATOM 781 O O . ASN A 1 103 ? -23.537 -0.555 17.114 1.00 93.50 103 ASN A O 1
ATOM 785 N N . GLY A 1 104 ? -24.220 -2.687 17.006 1.00 92.56 104 GLY A N 1
ATOM 786 C CA . GLY A 1 104 ? -25.647 -2.390 16.890 1.00 92.56 104 GLY A CA 1
ATOM 787 C C . GLY A 1 104 ? -26.096 -1.948 15.497 1.00 92.56 104 GLY A C 1
ATOM 788 O O . GLY A 1 104 ? -27.271 -1.633 15.323 1.00 92.56 104 GLY A O 1
ATOM 789 N N . GLU A 1 105 ? -25.210 -1.947 14.498 1.00 92.19 105 GLU A N 1
ATOM 790 C CA . GLU A 1 105 ? -25.618 -1.697 13.119 1.00 92.19 105 GLU A CA 1
ATOM 791 C C . GLU A 1 105 ? -26.315 -2.928 12.536 1.00 92.19 105 GLU A C 1
ATOM 793 O O . GLU A 1 105 ? -25.747 -4.020 12.448 1.00 92.19 105 GLU A O 1
ATOM 798 N N . VAL A 1 106 ? -27.551 -2.722 12.093 1.00 89.06 106 VAL A N 1
ATOM 799 C CA . VAL A 1 106 ? -28.364 -3.702 11.375 1.00 89.06 106 VAL A CA 1
ATOM 800 C C . VAL A 1 106 ? -28.886 -3.060 10.095 1.00 89.06 106 VAL A C 1
ATOM 802 O O . VAL A 1 106 ? -29.244 -1.883 10.084 1.00 89.06 106 VAL A O 1
ATOM 805 N N . ALA A 1 107 ? -28.905 -3.827 9.010 1.00 85.06 107 ALA A N 1
ATOM 806 C CA . ALA A 1 107 ? -29.476 -3.418 7.732 1.00 85.06 107 ALA A CA 1
ATOM 807 C C . ALA A 1 107 ? -30.768 -4.200 7.472 1.00 85.06 107 ALA A C 1
ATOM 809 O O . ALA A 1 107 ? -30.992 -5.256 8.071 1.00 85.06 107 ALA A O 1
ATOM 810 N N . ASP A 1 108 ? -31.619 -3.683 6.587 1.00 87.62 108 ASP A N 1
ATOM 811 C CA . ASP A 1 108 ? -32.743 -4.467 6.088 1.00 87.62 108 ASP A CA 1
ATOM 812 C C . ASP A 1 108 ? -32.250 -5.627 5.195 1.00 87.62 108 ASP A C 1
ATOM 814 O O . 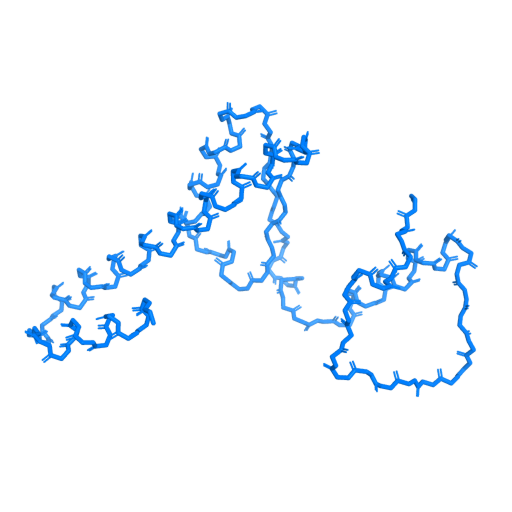ASP A 1 108 ? -31.062 -5.775 4.905 1.00 87.62 108 ASP A O 1
ATOM 818 N N . MET A 1 109 ? -33.175 -6.485 4.768 1.00 88.75 109 MET A N 1
ATOM 819 C CA . MET A 1 109 ? -32.852 -7.609 3.880 1.00 88.75 109 MET A CA 1
ATOM 820 C C . MET A 1 109 ? -32.655 -7.183 2.415 1.00 88.75 109 MET A C 1
ATOM 822 O O . MET A 1 109 ? -32.410 -8.037 1.560 1.00 88.75 109 MET A O 1
ATOM 826 N N . SER A 1 110 ? -32.807 -5.896 2.098 1.00 91.75 110 SER A N 1
ATOM 827 C CA . SER A 1 110 ? -32.574 -5.372 0.759 1.00 91.75 110 SER A CA 1
ATOM 828 C C . SER A 1 110 ? -31.073 -5.223 0.514 1.00 91.75 110 SER A C 1
ATOM 830 O O . SER A 1 110 ? -30.280 -4.932 1.408 1.00 91.75 110 SER A O 1
ATOM 832 N N . VAL A 1 111 ? -30.660 -5.466 -0.727 1.00 86.25 111 VAL A N 1
ATOM 833 C CA . VAL A 1 111 ? -29.262 -5.334 -1.134 1.00 86.25 111 VAL A CA 1
ATOM 834 C C . VAL A 1 111 ? -29.194 -4.312 -2.250 1.00 86.25 111 VAL A C 1
ATOM 836 O O . VAL A 1 111 ? -29.763 -4.509 -3.322 1.00 86.25 111 VAL A O 1
ATOM 839 N N . GLU A 1 112 ? -28.458 -3.233 -2.006 1.00 89.44 112 GLU A N 1
ATOM 840 C CA . GLU A 1 112 ? -28.140 -2.229 -3.014 1.00 89.44 112 GLU A CA 1
ATOM 841 C C . GLU A 1 112 ? -26.665 -2.352 -3.415 1.00 89.44 112 GLU A C 1
ATOM 843 O O . GLU A 1 112 ? -25.760 -2.249 -2.585 1.00 89.44 112 GLU A O 1
ATOM 848 N N . ALA A 1 113 ? -26.401 -2.554 -4.706 1.00 91.94 113 ALA A N 1
ATOM 849 C CA . ALA A 1 113 ? -25.041 -2.568 -5.228 1.00 91.94 113 ALA A CA 1
ATOM 850 C C . ALA A 1 113 ? -24.582 -1.141 -5.561 1.00 91.94 113 ALA A C 1
ATOM 852 O O . ALA A 1 113 ? -25.181 -0.469 -6.400 1.00 91.94 113 ALA A O 1
ATOM 853 N N . ARG A 1 114 ? -23.474 -0.696 -4.953 1.00 91.38 114 ARG A N 1
ATOM 854 C CA . ARG A 1 114 ? -22.872 0.628 -5.191 1.00 91.38 114 ARG A CA 1
ATOM 855 C C . ARG A 1 114 ? -21.479 0.492 -5.820 1.00 91.38 114 ARG A C 1
ATOM 857 O O . ARG A 1 114 ? -20.504 0.321 -5.093 1.00 91.38 114 ARG A O 1
ATOM 864 N N . PRO A 1 115 ? -21.341 0.605 -7.157 1.00 93.62 115 PRO A N 1
ATOM 865 C CA . PRO A 1 115 ? -20.055 0.409 -7.838 1.00 93.62 115 PRO A CA 1
ATOM 866 C C . PRO A 1 115 ? -18.962 1.407 -7.432 1.00 93.62 115 PRO A C 1
ATOM 868 O O . PRO A 1 115 ? -17.776 1.096 -7.493 1.00 93.62 115 PRO A O 1
ATOM 871 N N . ARG A 1 116 ? -19.353 2.626 -7.044 1.00 94.06 116 ARG A N 1
ATOM 872 C CA . ARG A 1 116 ? -18.456 3.657 -6.513 1.00 94.06 116 ARG A CA 1
ATOM 873 C C . ARG A 1 116 ? -19.003 4.090 -5.168 1.00 94.06 116 ARG A C 1
ATOM 875 O O . ARG A 1 116 ? -19.814 5.007 -5.104 1.00 94.06 116 ARG A O 1
ATOM 882 N N . TRP A 1 117 ? -18.595 3.388 -4.121 1.00 93.19 117 TRP A N 1
ATOM 883 C CA . TRP A 1 117 ? -19.004 3.694 -2.759 1.00 93.19 117 TRP A CA 1
ATOM 884 C C . TRP A 1 117 ? -17.851 4.380 -2.017 1.00 93.19 117 TRP A C 1
ATOM 886 O O . TRP A 1 117 ? -16.840 3.729 -1.742 1.00 93.19 117 TRP A O 1
ATOM 896 N N . PRO A 1 118 ? -17.943 5.694 -1.743 1.00 93.94 118 PRO A N 1
ATOM 897 C CA . PRO A 1 118 ? -16.903 6.403 -1.008 1.00 93.94 118 PRO A CA 1
ATOM 898 C C . PRO A 1 118 ? -16.825 5.911 0.441 1.00 93.94 118 PRO A C 1
ATOM 900 O O . PRO A 1 118 ? -17.842 5.809 1.127 1.00 93.94 118 PRO A O 1
ATOM 903 N N . ILE A 1 119 ? -15.616 5.588 0.904 1.00 92.31 119 ILE A N 1
ATOM 904 C CA . ILE A 1 119 ? -15.393 5.020 2.243 1.00 92.31 119 ILE A CA 1
ATOM 905 C C . ILE A 1 119 ? -15.694 6.022 3.369 1.00 92.31 119 ILE A C 1
ATOM 907 O O . ILE A 1 119 ? -16.053 5.624 4.470 1.00 92.31 119 ILE A O 1
ATOM 911 N N . ASP A 1 120 ? -15.589 7.316 3.083 1.00 93.25 120 ASP A N 1
ATOM 912 C CA . ASP A 1 120 ? -15.876 8.433 3.985 1.00 93.25 120 ASP A CA 1
ATOM 913 C C . ASP A 1 120 ? -17.377 8.655 4.229 1.00 93.25 120 ASP A C 1
ATOM 915 O O . ASP A 1 120 ? -17.745 9.380 5.148 1.00 93.25 120 ASP A O 1
ATOM 919 N N . GLN A 1 121 ? -18.252 7.999 3.458 1.00 91.25 121 GLN A N 1
ATOM 920 C CA . GLN A 1 121 ? -19.695 7.966 3.726 1.00 91.25 121 GLN A CA 1
ATOM 921 C C . GLN A 1 121 ? -20.090 6.886 4.741 1.00 91.25 121 GLN A C 1
ATOM 923 O O . GLN A 1 121 ? -21.254 6.814 5.134 1.00 91.25 121 GLN A O 1
ATOM 928 N N . LEU A 1 122 ? -19.158 6.011 5.133 1.00 88.75 122 LEU A N 1
ATOM 929 C CA . LEU A 1 122 ? -19.415 4.983 6.133 1.00 88.75 122 LEU A CA 1
ATOM 930 C C . LEU A 1 122 ? -19.259 5.559 7.537 1.00 88.75 122 LEU A C 1
ATOM 932 O O . LEU A 1 122 ? -18.242 6.176 7.853 1.00 88.75 122 LEU A O 1
ATOM 936 N N . THR A 1 123 ? -20.217 5.260 8.413 1.00 88.75 123 THR A N 1
ATOM 937 C CA . THR A 1 123 ? -20.074 5.540 9.843 1.00 88.75 123 THR A CA 1
ATOM 938 C C . THR A 1 123 ? -18.887 4.742 10.402 1.00 88.75 123 THR A C 1
ATOM 940 O O . THR A 1 123 ? -18.822 3.518 10.187 1.00 88.75 123 THR A O 1
ATOM 943 N N . PRO A 1 124 ? -17.927 5.404 11.081 1.00 88.12 124 PRO A N 1
ATOM 944 C CA . PRO A 1 124 ? -16.846 4.72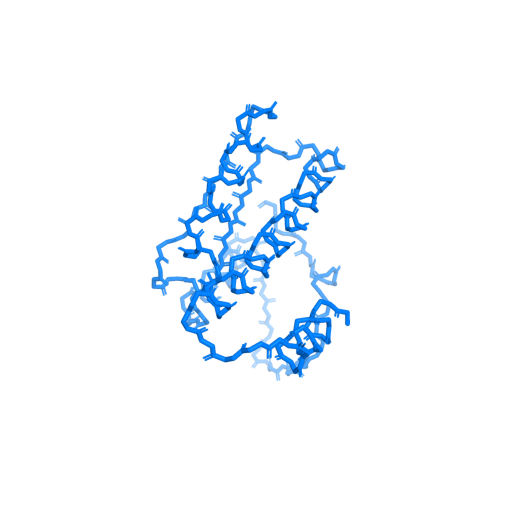6 11.782 1.00 88.12 124 PRO A CA 1
ATOM 945 C C . PRO A 1 124 ? -17.386 3.852 12.914 1.00 88.12 124 PRO A C 1
ATOM 947 O O . PRO A 1 124 ? -18.300 4.244 13.633 1.00 88.12 124 PRO A O 1
ATOM 950 N N . ILE A 1 125 ? -16.783 2.680 13.081 1.00 86.50 125 ILE A N 1
ATOM 951 C CA . ILE A 1 125 ? -17.058 1.782 14.202 1.00 86.50 125 ILE A CA 1
ATOM 952 C C . ILE A 1 125 ? -16.139 2.201 15.356 1.00 86.50 125 ILE A C 1
ATOM 954 O O . ILE A 1 125 ? -14.948 2.419 15.117 1.00 86.50 125 ILE A O 1
ATOM 958 N N . ALA A 1 126 ? -16.697 2.350 16.560 1.00 67.12 126 ALA A N 1
ATOM 959 C CA . ALA A 1 126 ? -15.953 2.700 17.773 1.00 67.12 126 ALA A CA 1
ATOM 960 C C . ALA A 1 126 ? -15.097 1.536 18.301 1.00 67.12 126 ALA A C 1
ATOM 962 O O . ALA A 1 126 ? -15.486 0.359 18.103 1.00 67.12 126 ALA A O 1
#

Foldseek 3Di:
DLVVVLVVQPVVDDPDPVSVVVSVVVSVVVVLVVVLVVVLVVCVVVVDLEAEDAAPCLVPPSSVVSNCVSSVVSVHYYDYDDNVPRDDDVVVVVVVVVLCVVQVDDDDPDDDDDPDDDPVPDDDRD

Radius of gyration: 19.63 Å; chains: 1; bounding box: 54×30×44 Å

Secondary structure (DSSP, 8-state):
-HHHHHHHHHHHS--SHHHHHHHHHHHHHHHHHHHHHHHHHHHHHH---EEE--SGGGG-HHHHHHHHHHHHHTT-EEE---GGGSS--HHHHHHHHHHHHHTT----S-----SS--GGGSPPP-

InterPro domains:
  IPR000905 Gcp-like domain [PF00814] (1-95)
  IPR000905 Gcp-like domain [PTHR11735] (1-121)
  IPR043129 ATPase, nucleotide binding domain [SSF53067] (10-97)